Protein AF-A0AAN6HZL3-F1 (afdb_monomer)

Solvent-accessible surface area (backbone atoms only — not comparable to full-atom values): 6356 Å² total; per-residue (Å²): 116,35,36,25,35,36,69,38,18,36,74,35,46,30,61,99,53,99,52,70,39,36,41,84,32,84,88,40,57,35,77,50,73,46,77,72,89,75,48,76,65,54,52,54,51,49,52,61,72,56,43,80,50,34,40,84,37,85,43,66,27,35,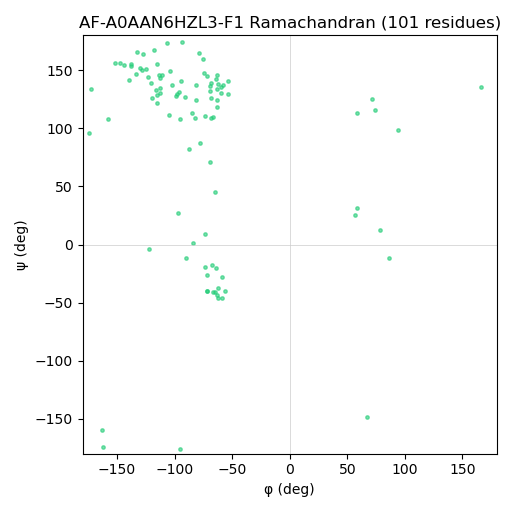48,49,74,70,77,68,91,74,75,92,80,84,83,90,75,99,75,74,93,67,90,50,59,71,44,79,49,76,44,67,32,56,62,59,71,69,86,48,42,62,125

Radius of gyration: 15.17 Å; Cα contacts (8 Å, |Δi|>4): 163; chains: 1; bounding box: 29×31×38 Å

pLDDT: mean 85.46, std 17.72, range [33.97, 97.5]

InterPro domains:
  IPR009288 Gamma-glutamylcyclotransferase, AIG2-like domain [PF06094] (3-63)
  IPR013024 Gamma-glutamyl cyclotransferase-like [cd06661] (3-66)
  IPR036568 Gamma-glutamyl cyclotransferase-like superfamily [SSF110857] (6-66)
  IPR045038 Protein AIG2-like [PTHR31544] (2-101)

Foldseek 3Di:
DFKWKFAQWDWFDFAPDPDIFIAGHHPDIDIDDDDDPDDPVNVVVVCVVLDPQWDWDKGKIFTDDGPPVPDDDDDDDPDDPPPGDIDIDIDTHGDDDCVRTPD

Mean predicted aligned error: 7.86 Å

Structure (mmCIF, N/CA/C/O backbone):
data_AF-A0AAN6HZL3-F1
#
_entry.id   AF-A0AAN6HZL3-F1
#
loop_
_atom_site.group_PDB
_atom_site.id
_atom_site.type_symbol
_atom_site.label_atom_id
_atom_site.label_alt_id
_atom_site.label_comp_id
_atom_site.label_asym_id
_atom_site.label_entity_id
_atom_site.label_seq_id
_atom_site.pdbx_PDB_ins_code
_atom_site.Cartn_x
_atom_site.Cartn_y
_atom_site.Cartn_z
_atom_site.occupancy
_atom_site.B_iso_or_equiv
_atom_site.auth_seq_id
_atom_site.auth_comp_id
_atom_site.auth_asym_id
_atom_site.auth_atom_id
_atom_site.pdbx_PDB_model_num
ATOM 1 N N . MET A 1 1 ? -2.436 7.544 13.295 1.00 79.50 1 MET A N 1
ATOM 2 C CA . MET A 1 1 ? -1.643 6.553 12.534 1.00 79.50 1 MET A CA 1
ATOM 3 C C . MET A 1 1 ? -1.245 5.397 13.435 1.00 79.50 1 MET A C 1
ATOM 5 O O . MET A 1 1 ? -0.851 5.632 14.572 1.00 79.50 1 MET A O 1
ATOM 9 N N . TYR A 1 2 ? -1.359 4.171 12.937 1.00 86.06 2 TYR A N 1
ATOM 10 C CA . TYR A 1 2 ? -1.027 2.944 13.667 1.00 86.06 2 TYR A CA 1
ATOM 11 C C . TYR A 1 2 ? 0.010 2.154 12.877 1.00 86.06 2 TYR A C 1
ATOM 13 O O . TYR A 1 2 ? -0.077 2.122 11.651 1.00 86.06 2 TYR A O 1
ATOM 21 N N . LYS A 1 3 ? 0.953 1.478 13.546 1.00 92.62 3 LYS A N 1
ATOM 22 C CA . LYS A 1 3 ? 1.712 0.423 12.862 1.00 92.62 3 LYS A CA 1
ATOM 23 C C . LYS A 1 3 ? 0.743 -0.672 12.445 1.00 92.62 3 LYS A C 1
ATOM 25 O O . LYS A 1 3 ? -0.152 -1.036 13.207 1.00 92.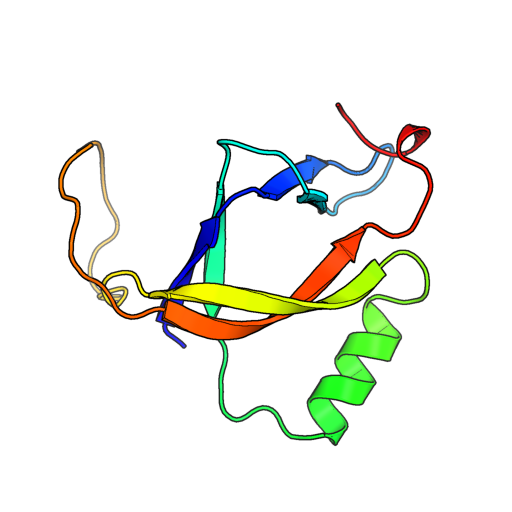62 3 LYS A O 1
ATOM 30 N N . ALA A 1 4 ? 0.921 -1.184 11.240 1.00 94.31 4 ALA A N 1
ATOM 31 C CA . ALA A 1 4 ? 0.066 -2.214 10.689 1.00 94.31 4 ALA A CA 1
ATOM 32 C C . ALA A 1 4 ? 0.880 -3.194 9.846 1.00 94.31 4 ALA A C 1
ATOM 34 O O . ALA A 1 4 ? 1.932 -2.849 9.311 1.00 94.31 4 ALA A O 1
ATOM 35 N N . ARG A 1 5 ? 0.371 -4.416 9.728 1.00 95.50 5 ARG A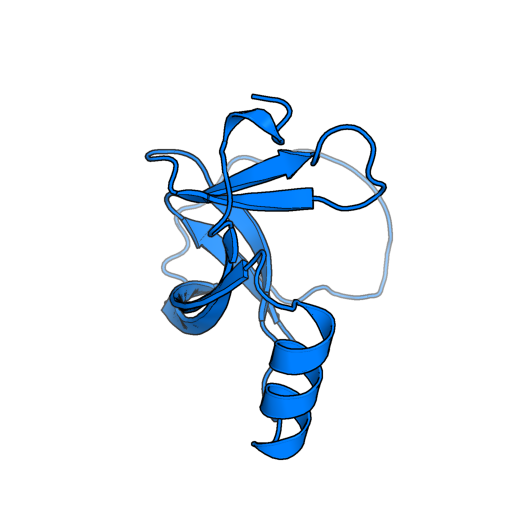 N 1
ATOM 36 C CA . ARG A 1 5 ? 0.927 -5.475 8.894 1.00 95.50 5 ARG A CA 1
ATOM 37 C C . ARG A 1 5 ? -0.097 -5.898 7.847 1.00 95.50 5 ARG A C 1
ATOM 39 O O . ARG A 1 5 ? -1.221 -6.258 8.195 1.00 95.50 5 ARG A O 1
ATOM 46 N N . LEU A 1 6 ? 0.299 -5.872 6.581 1.00 96.81 6 LEU A N 1
ATOM 47 C CA . LEU A 1 6 ? -0.449 -6.399 5.446 1.00 96.81 6 LEU A CA 1
ATOM 48 C C . LEU A 1 6 ? 0.040 -7.831 5.152 1.00 96.81 6 LEU A C 1
ATOM 50 O O . LEU A 1 6 ? 1.175 -7.981 4.698 1.00 96.81 6 LEU A O 1
ATOM 54 N N . PRO A 1 7 ? -0.750 -8.879 5.449 1.00 96.44 7 PRO A N 1
ATOM 55 C CA . PRO A 1 7 ? -0.367 -10.264 5.170 1.00 96.44 7 PRO A CA 1
ATOM 56 C C . PRO A 1 7 ? -0.488 -10.609 3.680 1.00 96.44 7 PRO A C 1
ATOM 58 O O . PRO A 1 7 ? -1.240 -9.956 2.959 1.00 96.44 7 PRO A O 1
ATOM 61 N N . ASP A 1 8 ? 0.207 -11.661 3.247 1.00 96.50 8 ASP A N 1
ATOM 62 C CA . ASP A 1 8 ? 0.206 -12.213 1.882 1.00 96.50 8 ASP A CA 1
ATOM 63 C C . ASP A 1 8 ? 0.637 -11.212 0.802 1.00 96.50 8 ASP A C 1
ATOM 65 O O . ASP A 1 8 ? 0.186 -11.253 -0.345 1.00 96.50 8 ASP A O 1
ATOM 69 N N . HIS A 1 9 ? 1.528 -10.301 1.182 1.00 97.50 9 HIS A N 1
ATOM 70 C CA . HIS A 1 9 ? 2.130 -9.311 0.301 1.00 97.50 9 HIS A CA 1
ATOM 71 C C . HIS A 1 9 ? 3.618 -9.192 0.609 1.00 97.50 9 HIS A C 1
ATOM 73 O O . HIS A 1 9 ? 4.043 -9.402 1.745 1.00 97.50 9 HIS A O 1
ATOM 79 N N . LYS A 1 10 ? 4.401 -8.778 -0.386 1.00 96.25 10 LYS A N 1
ATOM 80 C CA . LYS A 1 10 ? 5.809 -8.413 -0.217 1.00 96.25 10 LYS A CA 1
ATOM 81 C C . LYS A 1 10 ? 6.101 -7.056 -0.842 1.00 96.25 10 LYS A C 1
ATOM 83 O O . LYS A 1 10 ? 5.451 -6.655 -1.807 1.00 96.25 10 LYS A O 1
ATOM 88 N N . GLN A 1 11 ? 7.095 -6.371 -0.289 1.00 96.19 11 GLN A N 1
ATOM 89 C CA . GLN A 1 11 ? 7.640 -5.142 -0.850 1.00 96.19 11 GLN A CA 1
ATOM 90 C C . GLN A 1 11 ? 8.882 -5.483 -1.673 1.00 96.19 11 GLN A C 1
ATOM 92 O O . GLN A 1 11 ? 9.752 -6.213 -1.203 1.00 96.19 11 GLN A O 1
ATOM 97 N N . VAL A 1 12 ? 8.957 -4.965 -2.894 1.00 96.25 12 VAL A N 1
ATOM 98 C CA . VAL A 1 12 ? 10.060 -5.209 -3.833 1.00 96.25 12 VAL A CA 1
ATOM 99 C C . VAL A 1 12 ? 10.521 -3.899 -4.452 1.00 96.25 12 VAL A C 1
ATOM 101 O O . VAL A 1 12 ? 9.720 -2.988 -4.647 1.00 96.25 12 VAL A O 1
ATOM 104 N N . ALA A 1 13 ? 11.813 -3.773 -4.744 1.00 96.12 13 ALA A N 1
ATOM 105 C CA . ALA A 1 13 ? 12.330 -2.585 -5.412 1.00 96.12 13 ALA A CA 1
ATOM 106 C C . ALA A 1 13 ? 11.890 -2.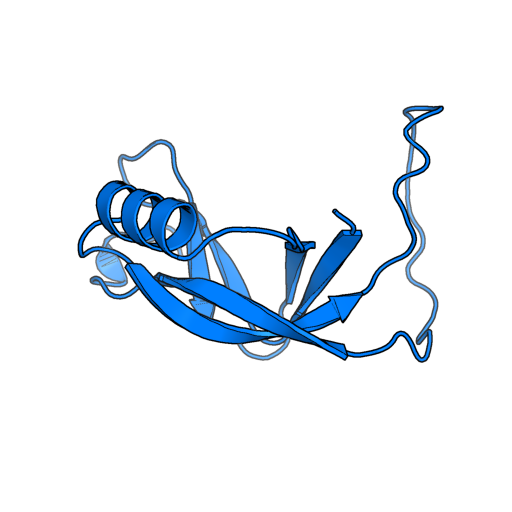556 -6.884 1.00 96.12 13 ALA A C 1
ATOM 108 O O . ALA A 1 13 ? 11.781 -3.599 -7.537 1.00 96.12 13 ALA A O 1
ATOM 109 N N . VAL A 1 14 ? 11.633 -1.356 -7.403 1.00 94.62 14 VAL A N 1
ATOM 110 C CA . VAL A 1 14 ? 11.367 -1.142 -8.829 1.00 94.62 14 VAL A CA 1
ATOM 111 C C . VAL A 1 14 ? 12.695 -0.850 -9.526 1.00 94.62 14 VAL A C 1
ATOM 113 O O . VAL A 1 14 ? 13.445 0.038 -9.123 1.00 94.62 14 VAL A O 1
ATOM 116 N N . ARG A 1 15 ? 12.995 -1.596 -10.591 1.00 93.69 15 ARG A N 1
ATOM 117 C CA . ARG A 1 15 ? 14.232 -1.474 -11.369 1.00 93.69 15 ARG A CA 1
ATOM 118 C C . ARG A 1 15 ? 14.389 -0.065 -11.918 1.00 93.69 15 ARG A C 1
ATOM 120 O O . ARG A 1 15 ? 13.461 0.487 -12.508 1.00 93.69 15 ARG A O 1
ATOM 127 N N . ASN A 1 16 ? 15.610 0.459 -11.824 1.00 92.44 16 ASN A N 1
ATOM 128 C CA . ASN A 1 16 ? 15.974 1.794 -12.312 1.00 92.44 16 ASN A CA 1
ATOM 129 C C . ASN A 1 16 ? 15.125 2.924 -11.701 1.00 92.44 16 ASN A C 1
ATOM 131 O O . ASN A 1 16 ? 14.974 3.982 -12.314 1.00 92.44 16 ASN A O 1
ATOM 135 N N . ALA A 1 17 ? 14.570 2.707 -10.509 1.00 91.38 17 ALA A N 1
ATOM 136 C CA . ALA A 1 17 ? 13.768 3.683 -9.798 1.00 91.38 17 ALA A CA 1
ATOM 137 C C . ALA A 1 17 ? 14.114 3.697 -8.303 1.00 91.38 17 ALA A C 1
ATOM 139 O O . ALA A 1 17 ? 14.584 2.711 -7.744 1.00 91.38 17 ALA A 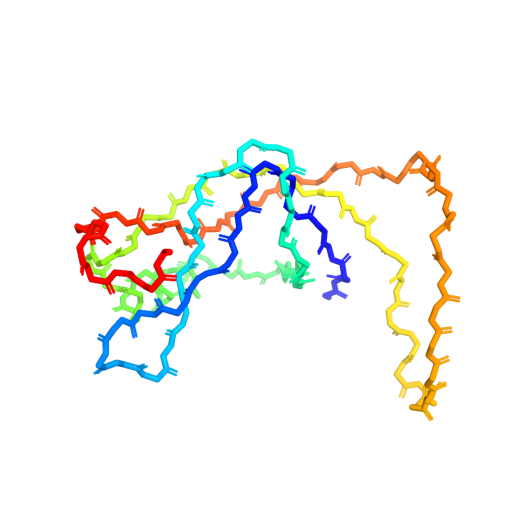O 1
ATOM 140 N N . ASN A 1 18 ? 13.858 4.827 -7.641 1.00 90.38 18 ASN A N 1
ATOM 141 C CA . ASN A 1 18 ? 14.145 5.010 -6.211 1.00 90.38 18 ASN A CA 1
ATOM 142 C C . ASN A 1 18 ? 12.913 4.765 -5.324 1.00 90.38 18 ASN A C 1
ATOM 144 O O . ASN A 1 18 ? 12.795 5.352 -4.249 1.00 90.38 18 ASN A O 1
ATOM 148 N N . TYR A 1 19 ? 11.975 3.937 -5.779 1.00 91.31 19 TYR A N 1
ATOM 149 C CA . TYR A 1 19 ? 10.783 3.568 -5.023 1.00 91.31 19 TYR A CA 1
ATOM 150 C C . TYR A 1 19 ? 10.562 2.057 -5.056 1.00 91.31 19 TYR A C 1
ATOM 152 O O . TYR A 1 19 ? 11.193 1.314 -5.811 1.00 91.31 19 TYR A O 1
ATOM 160 N N . SER A 1 20 ? 9.694 1.594 -4.167 1.00 94.31 20 SER A N 1
ATOM 161 C CA . SER A 1 20 ? 9.348 0.185 -4.027 1.00 94.31 20 SER A CA 1
ATOM 162 C C . SER A 1 20 ? 7.886 -0.034 -4.371 1.00 94.31 20 SER A C 1
ATOM 164 O O . SER A 1 20 ? 7.065 0.867 -4.227 1.00 94.31 20 SER A O 1
ATOM 166 N N . ALA A 1 21 ? 7.570 -1.255 -4.772 1.00 95.69 21 ALA A N 1
ATOM 167 C CA . ALA A 1 21 ? 6.237 -1.709 -5.095 1.00 95.69 21 ALA A CA 1
ATOM 168 C C . ALA A 1 21 ? 5.765 -2.760 -4.085 1.00 95.69 21 ALA A C 1
ATOM 170 O O . ALA A 1 21 ? 6.559 -3.565 -3.595 1.00 95.69 21 ALA A O 1
ATOM 171 N N . VAL A 1 22 ? 4.467 -2.767 -3.780 1.00 97.31 22 VAL A N 1
ATOM 172 C CA . VAL A 1 22 ? 3.831 -3.838 -3.005 1.00 97.31 22 VAL A CA 1
ATOM 173 C C . VAL A 1 22 ? 3.152 -4.791 -3.976 1.00 97.31 22 VAL A C 1
ATOM 175 O O . VAL A 1 22 ? 2.362 -4.356 -4.811 1.00 97.31 22 VAL A O 1
ATOM 178 N N . ILE A 1 23 ? 3.445 -6.086 -3.859 1.00 96.75 23 ILE A N 1
ATOM 179 C CA . ILE A 1 23 ? 2.853 -7.133 -4.700 1.00 96.75 23 ILE A CA 1
ATOM 180 C C . ILE A 1 23 ? 2.266 -8.265 -3.853 1.00 96.75 23 ILE A C 1
ATOM 182 O O . ILE A 1 23 ? 2.790 -8.538 -2.768 1.00 96.75 23 ILE A O 1
ATOM 186 N N . PRO A 1 24 ? 1.213 -8.956 -4.328 1.00 96.38 24 PRO A N 1
ATOM 187 C CA . PRO A 1 24 ? 0.718 -10.164 -3.682 1.00 96.38 24 PRO A CA 1
ATOM 188 C C . PRO A 1 24 ? 1.807 -11.241 -3.631 1.00 96.38 24 PRO A C 1
ATOM 190 O O . PRO A 1 24 ? 2.444 -11.549 -4.640 1.00 96.38 24 PRO A O 1
ATOM 193 N N . HIS A 1 25 ? 2.021 -11.823 -2.456 1.00 96.31 25 HIS A N 1
ATOM 194 C CA . HIS A 1 25 ? 2.951 -12.929 -2.265 1.00 96.31 25 HIS A CA 1
ATOM 195 C C . HIS A 1 25 ? 2.591 -13.718 -1.008 1.00 96.31 25 HIS A C 1
ATOM 197 O O . HIS A 1 25 ? 2.761 -13.251 0.118 1.00 96.31 25 HIS A O 1
ATOM 203 N N . GLN A 1 26 ? 2.068 -14.923 -1.217 1.00 95.19 26 GLN A N 1
ATOM 204 C CA . GLN A 1 26 ? 1.528 -15.751 -0.147 1.00 95.19 26 GLN A CA 1
ATOM 205 C C . GLN A 1 26 ? 2.609 -16.135 0.872 1.00 95.19 26 GLN A C 1
ATOM 207 O O . GLN A 1 26 ? 3.691 -16.589 0.503 1.00 95.19 26 GLN A O 1
ATOM 212 N N . GLY A 1 27 ? 2.287 -15.999 2.158 1.00 93.44 27 GLY A N 1
ATOM 213 C CA . GLY A 1 27 ? 3.184 -16.355 3.261 1.00 93.44 27 GLY A CA 1
ATOM 214 C C . GLY A 1 27 ? 4.163 -15.257 3.691 1.00 93.44 27 GLY A C 1
ATOM 215 O O . GLY A 1 27 ? 4.730 -15.374 4.777 1.00 93.44 27 GLY A O 1
ATOM 216 N N . ASP A 1 28 ? 4.305 -14.184 2.908 1.00 96.00 28 ASP A N 1
ATOM 217 C CA . ASP A 1 28 ? 5.034 -12.978 3.310 1.00 96.00 28 ASP A CA 1
ATOM 218 C C . ASP A 1 28 ? 4.102 -11.923 3.919 1.00 96.00 28 ASP A C 1
ATOM 220 O O . ASP A 1 28 ? 2.878 -12.079 3.984 1.00 96.00 28 ASP A O 1
ATOM 224 N N . TYR A 1 29 ? 4.692 -10.838 4.415 1.00 96.00 29 TYR A N 1
ATOM 225 C CA . TYR A 1 29 ? 3.955 -9.673 4.878 1.00 96.00 29 TYR A CA 1
ATOM 226 C C . TYR A 1 29 ? 4.735 -8.379 4.639 1.00 96.00 29 TYR A C 1
ATOM 228 O O . TYR A 1 29 ? 5.965 -8.363 4.618 1.00 96.00 29 TYR A O 1
ATOM 236 N N . VAL A 1 30 ? 4.002 -7.268 4.560 1.00 96.25 30 VAL A N 1
ATOM 237 C CA . VAL A 1 30 ? 4.560 -5.910 4.562 1.00 96.25 30 VAL A CA 1
ATOM 238 C C . VAL A 1 30 ? 4.153 -5.206 5.848 1.00 96.25 30 VAL A C 1
ATOM 240 O O . VAL A 1 30 ? 2.981 -5.209 6.222 1.00 96.25 30 VAL A O 1
ATOM 243 N N . GLU A 1 31 ? 5.110 -4.596 6.543 1.00 94.62 31 GLU A N 1
ATOM 244 C CA . GLU A 1 31 ? 4.821 -3.687 7.654 1.00 94.62 31 GLU A CA 1
ATOM 245 C C . GLU A 1 31 ? 4.779 -2.246 7.161 1.00 94.62 31 GLU A C 1
ATOM 247 O O . GLU A 1 31 ? 5.577 -1.829 6.326 1.00 94.62 31 GLU A O 1
ATOM 252 N N . GLY A 1 32 ? 3.841 -1.473 7.692 1.00 92.44 32 GLY A N 1
ATOM 253 C CA . GLY A 1 32 ? 3.646 -0.089 7.305 1.00 92.44 32 GLY A CA 1
ATOM 254 C C . GLY A 1 32 ? 2.813 0.675 8.320 1.00 92.44 32 GLY A C 1
ATOM 255 O O . GLY A 1 32 ? 2.6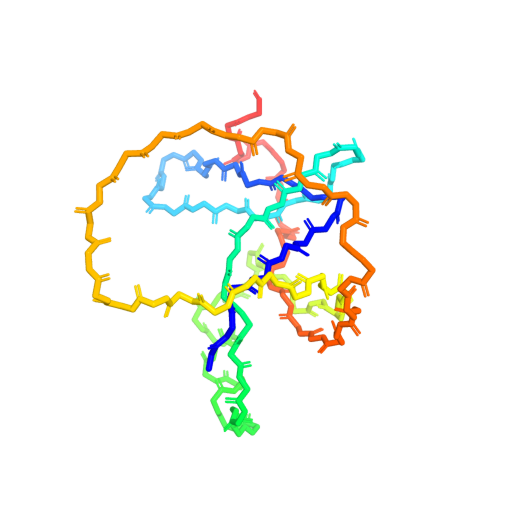88 0.292 9.489 1.00 92.44 32 GLY A O 1
ATOM 256 N N . LEU A 1 33 ? 2.241 1.782 7.860 1.00 93.19 33 LEU A N 1
ATOM 257 C CA . LEU A 1 33 ? 1.397 2.651 8.665 1.00 93.19 33 LEU A CA 1
ATOM 258 C C . LEU A 1 33 ? -0.026 2.642 8.120 1.00 93.19 33 LEU A C 1
ATOM 260 O O . LEU A 1 33 ? -0.251 2.912 6.945 1.00 93.19 33 LEU A O 1
ATOM 264 N N . LEU A 1 34 ? -0.995 2.393 8.998 1.00 92.88 34 LEU A N 1
ATOM 265 C CA . LEU A 1 34 ? -2.387 2.696 8.718 1.00 92.88 34 LEU A CA 1
ATOM 266 C C . LEU A 1 34 ? -2.651 4.158 9.079 1.00 92.88 34 LEU A C 1
ATOM 268 O O . LEU A 1 34 ? -2.610 4.541 10.257 1.00 92.88 34 LEU A O 1
ATOM 272 N N . VAL A 1 35 ? -2.927 4.957 8.055 1.00 92.06 35 VAL A N 1
ATOM 273 C CA . VAL A 1 35 ? -3.344 6.355 8.177 1.00 92.06 35 VAL A CA 1
ATOM 274 C C . VAL A 1 35 ? -4.864 6.413 8.062 1.00 92.06 35 VAL A C 1
ATOM 276 O O . VAL A 1 35 ? -5.449 5.829 7.154 1.00 92.06 35 VAL A O 1
ATOM 279 N N . ASP A 1 36 ? -5.511 7.078 9.011 1.00 90.44 36 ASP A N 1
ATOM 280 C CA . ASP A 1 36 ? -6.946 7.344 9.016 1.00 90.44 36 ASP A CA 1
ATOM 281 C C . ASP A 1 36 ? -7.227 8.849 8.978 1.00 90.44 36 ASP A C 1
ATOM 283 O O . ASP A 1 36 ? -6.325 9.669 9.139 1.00 90.44 36 ASP A O 1
ATOM 287 N N . GLY A 1 37 ? -8.488 9.207 8.717 1.00 92.19 37 GLY A N 1
ATOM 288 C CA . GLY A 1 37 ? -8.918 10.605 8.623 1.00 92.19 37 GLY A CA 1
ATOM 289 C C . GLY A 1 37 ? -8.579 11.294 7.298 1.00 92.19 37 GLY A C 1
ATOM 290 O O . GLY A 1 37 ? -8.711 12.511 7.218 1.00 92.19 37 GLY A O 1
ATOM 291 N N . LEU A 1 38 ? -8.165 10.542 6.273 1.00 92.06 38 LEU A N 1
ATOM 292 C CA . LEU A 1 38 ? -7.983 11.067 4.919 1.00 92.06 38 LEU A CA 1
ATOM 293 C C . LEU A 1 38 ? -9.340 11.418 4.305 1.00 92.06 38 LEU A C 1
ATOM 295 O O . LEU A 1 38 ? -10.280 10.622 4.362 1.00 92.06 38 LEU A O 1
ATOM 299 N N . SER A 1 39 ? -9.433 12.610 3.722 1.00 95.88 39 SER A N 1
ATOM 300 C CA . SER A 1 39 ? -10.605 13.034 2.963 1.00 95.88 39 SER A CA 1
ATOM 301 C C . SER A 1 39 ? -10.609 12.418 1.563 1.00 95.88 39 SER A C 1
ATOM 303 O O . SER A 1 39 ? -9.573 11.997 1.047 1.00 95.88 39 SER A O 1
ATOM 305 N N . ASP A 1 40 ? -11.755 12.458 0.882 1.00 94.06 40 ASP A N 1
ATOM 306 C CA . ASP A 1 40 ? -11.837 12.039 -0.523 1.00 94.06 40 ASP A CA 1
ATOM 307 C C . ASP A 1 40 ? -10.898 12.851 -1.429 1.00 94.06 40 ASP A C 1
ATOM 309 O O . ASP A 1 40 ? -10.468 12.371 -2.475 1.00 94.06 40 ASP A O 1
ATOM 313 N N . GLN A 1 41 ? -10.590 14.100 -1.061 1.00 95.50 41 GLN A N 1
ATOM 314 C CA . GLN A 1 41 ? -9.630 14.916 -1.800 1.00 95.50 41 GLN A CA 1
ATOM 315 C C . GLN A 1 41 ? -8.198 14.419 -1.603 1.00 95.50 41 GLN A C 1
ATOM 317 O O . GLN A 1 41 ? -7.448 14.373 -2.576 1.00 95.50 41 GLN A O 1
ATOM 322 N N . ASP A 1 42 ? -7.838 14.010 -0.387 1.00 94.81 42 ASP A N 1
ATOM 323 C CA . ASP A 1 42 ? -6.524 13.425 -0.108 1.00 94.81 42 ASP A CA 1
ATOM 324 C C . ASP A 1 42 ? -6.348 12.117 -0.878 1.00 94.81 42 ASP A C 1
ATOM 326 O O . ASP A 1 42 ? -5.323 11.928 -1.528 1.00 94.81 42 ASP A O 1
ATOM 330 N N . LEU A 1 43 ? -7.380 11.264 -0.893 1.00 93.56 43 LEU A N 1
ATOM 331 C CA . LEU A 1 43 ? -7.375 10.024 -1.672 1.00 93.56 43 LEU A CA 1
ATOM 332 C C . LEU A 1 43 ? -7.176 10.297 -3.170 1.00 93.56 43 LEU A C 1
ATOM 334 O O . LEU A 1 43 ? -6.300 9.693 -3.778 1.00 93.56 43 LEU A O 1
ATOM 338 N N . ARG A 1 44 ? -7.889 11.277 -3.746 1.00 93.44 44 ARG A N 1
ATOM 339 C CA . ARG A 1 44 ? -7.699 11.668 -5.156 1.00 93.44 44 ARG A CA 1
ATOM 340 C C . ARG A 1 44 ? -6.299 12.200 -5.453 1.00 93.44 44 ARG A C 1
ATOM 342 O O . ARG A 1 44 ? -5.778 11.969 -6.540 1.00 93.44 44 ARG A O 1
ATOM 349 N N . HIS A 1 45 ? -5.699 12.952 -4.530 1.00 94.38 45 HIS A N 1
ATOM 350 C CA . HIS A 1 45 ? -4.320 13.404 -4.701 1.00 94.38 45 HIS A CA 1
ATOM 351 C C . HIS A 1 45 ? -3.349 12.223 -4.669 1.00 94.38 45 HIS A C 1
ATOM 353 O O . HIS A 1 45 ? -2.435 12.183 -5.485 1.00 94.38 45 HIS A O 1
ATOM 359 N N . MET A 1 46 ? -3.556 11.258 -3.770 1.00 94.00 46 MET A N 1
ATOM 360 C CA . MET A 1 46 ? -2.743 10.044 -3.725 1.00 94.00 46 MET A CA 1
ATOM 361 C C . MET A 1 46 ? -2.873 9.236 -5.023 1.00 94.00 46 MET A C 1
ATOM 363 O O . MET A 1 46 ? -1.847 8.911 -5.608 1.00 94.00 46 MET A O 1
ATOM 367 N N . ASP A 1 47 ? -4.093 9.023 -5.534 1.00 92.69 47 ASP A N 1
ATOM 368 C CA . ASP A 1 47 ? -4.313 8.342 -6.821 1.00 92.69 47 ASP A CA 1
ATOM 369 C C . ASP A 1 47 ? -3.547 9.040 -7.963 1.00 92.69 47 ASP A C 1
ATOM 371 O O . ASP A 1 47 ? -2.949 8.391 -8.820 1.00 92.69 47 ASP A O 1
ATOM 375 N N . TYR A 1 48 ? -3.523 10.379 -7.968 1.00 92.38 48 TYR A N 1
ATOM 376 C CA . TYR A 1 48 ? -2.768 11.158 -8.953 1.00 92.38 48 TYR A CA 1
ATOM 377 C C . TYR A 1 48 ? -1.247 10.957 -8.840 1.00 92.38 48 TYR A C 1
ATOM 379 O O . TYR A 1 48 ? -0.573 10.875 -9.866 1.00 92.38 48 TYR A O 1
ATOM 387 N N . PHE A 1 49 ? -0.702 10.894 -7.621 1.00 90.88 49 PHE A N 1
ATOM 388 C CA . 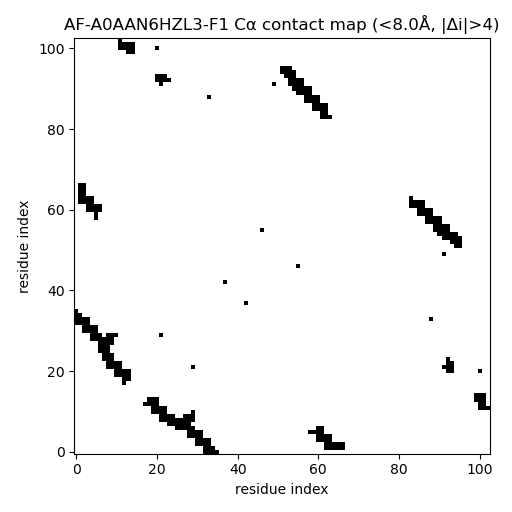PHE A 1 49 ? 0.736 10.708 -7.396 1.00 90.88 49 PHE A CA 1
ATOM 389 C C . PHE A 1 49 ? 1.219 9.297 -7.734 1.00 90.88 49 PHE A C 1
ATOM 391 O O . PHE A 1 49 ? 2.298 9.155 -8.303 1.00 90.88 49 PHE A O 1
ATOM 398 N N . GLU A 1 50 ? 0.433 8.280 -7.391 1.00 88.44 50 GLU A N 1
ATOM 399 C CA . GLU A 1 50 ? 0.753 6.871 -7.658 1.00 88.44 50 GLU A CA 1
ATOM 400 C C . GLU A 1 50 ? 0.630 6.544 -9.157 1.00 88.44 50 GLU A C 1
ATOM 402 O O . GLU A 1 50 ? 1.317 5.670 -9.691 1.00 88.44 50 GLU A O 1
ATOM 407 N N . GLY A 1 51 ? -0.204 7.300 -9.875 1.00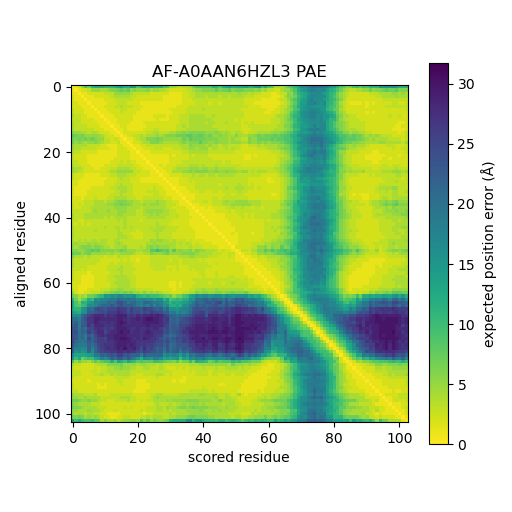 90.75 51 GLY A N 1
ATOM 408 C CA . GLY A 1 51 ? -0.336 7.200 -11.320 1.00 90.75 51 GLY A CA 1
ATOM 409 C C . GLY A 1 51 ? -0.949 5.870 -11.757 1.00 90.75 51 GLY A C 1
ATOM 410 O O . GLY A 1 51 ? -1.808 5.304 -11.091 1.00 90.75 51 GLY A O 1
ATOM 411 N N . TYR A 1 52 ? -0.545 5.381 -12.930 1.00 91.06 52 TYR A N 1
ATOM 412 C CA . TYR A 1 52 ? -1.101 4.157 -13.527 1.00 91.06 52 TYR A CA 1
ATOM 413 C C . TYR A 1 52 ? -0.350 2.880 -13.123 1.00 91.06 52 TYR A C 1
ATOM 415 O O . TYR A 1 52 ? -0.818 1.775 -13.408 1.00 91.06 52 TYR A O 1
ATOM 423 N N . GLU A 1 53 ? 0.824 3.023 -12.504 1.00 92.50 53 GLU A N 1
ATOM 424 C CA . GLU A 1 53 ? 1.695 1.902 -12.132 1.00 92.50 53 GLU A CA 1
ATOM 425 C C . GLU A 1 53 ? 1.142 1.113 -10.942 1.00 92.50 53 GLU A C 1
ATOM 427 O O . GLU A 1 53 ? 1.491 -0.053 -10.744 1.00 92.50 53 GLU A O 1
ATOM 432 N N . PHE A 1 54 ? 0.245 1.733 -10.178 1.00 95.25 54 PHE A N 1
ATOM 433 C CA . PHE A 1 54 ? -0.394 1.155 -9.013 1.00 95.25 54 PHE A CA 1
ATOM 434 C C . PHE A 1 54 ? -1.914 1.208 -9.132 1.00 95.25 54 PHE A C 1
ATOM 436 O O . PHE A 1 54 ? -2.490 2.108 -9.737 1.00 95.25 54 PHE A O 1
ATOM 443 N N . ALA A 1 55 ? -2.574 0.242 -8.503 1.00 94.88 55 ALA A N 1
ATOM 444 C CA . ALA A 1 55 ? -4.013 0.235 -8.311 1.00 94.88 55 ALA A CA 1
ATOM 445 C C . ALA A 1 55 ? -4.336 0.393 -6.821 1.00 94.88 55 ALA A C 1
ATOM 447 O O . ALA A 1 55 ? -3.749 -0.289 -5.979 1.00 94.88 55 ALA A O 1
ATOM 448 N N . SER A 1 56 ? -5.297 1.259 -6.499 1.00 95.06 56 SER A N 1
ATOM 449 C CA . SER A 1 56 ? -5.852 1.372 -5.147 1.00 95.06 56 SER A CA 1
ATOM 450 C C . SER A 1 56 ? -6.758 0.171 -4.863 1.00 95.06 56 SER A C 1
ATOM 452 O O . SER A 1 56 ? -7.820 0.014 -5.470 1.00 95.06 56 SER A O 1
ATOM 454 N N . VAL A 1 57 ? -6.324 -0.714 -3.963 1.00 96.25 57 VAL A N 1
ATOM 455 C CA . VAL A 1 57 ? -7.006 -1.977 -3.651 1.00 96.25 57 VAL A CA 1
ATOM 456 C C . VAL A 1 57 ? -7.495 -1.979 -2.198 1.00 96.25 57 VAL A C 1
ATOM 458 O O . VAL A 1 57 ? -6.722 -1.665 -1.287 1.00 96.25 57 VAL A O 1
ATOM 461 N N . PRO A 1 58 ? -8.757 -2.376 -1.932 1.00 96.69 58 PRO A N 1
ATOM 462 C CA . PRO A 1 58 ? -9.231 -2.646 -0.579 1.00 96.69 58 PRO A CA 1
ATOM 463 C C . PRO A 1 58 ? -8.480 -3.817 0.057 1.00 96.69 58 PRO A C 1
ATOM 465 O O . PRO A 1 58 ? -8.490 -4.934 -0.458 1.00 96.69 58 PRO A O 1
ATOM 468 N N . VAL A 1 59 ? -7.881 -3.581 1.221 1.00 96.44 59 VAL A N 1
ATOM 469 C CA . VAL A 1 59 ? -7.099 -4.575 1.965 1.00 96.44 59 VAL A CA 1
ATOM 470 C C . VAL A 1 59 ? -7.564 -4.693 3.414 1.00 96.44 59 VAL A C 1
ATOM 472 O O . VAL A 1 59 ? -8.256 -3.825 3.951 1.00 96.44 59 VAL A O 1
ATOM 475 N N . LYS A 1 60 ? -7.157 -5.782 4.073 1.00 96.06 60 LYS A N 1
ATOM 476 C CA . LYS A 1 60 ? -7.295 -5.968 5.522 1.00 96.06 60 LYS A CA 1
ATOM 477 C C . LYS A 1 60 ? -5.907 -6.030 6.139 1.00 96.06 60 LYS A C 1
ATOM 479 O O . LYS A 1 60 ? -5.123 -6.907 5.790 1.00 96.06 60 LYS A O 1
ATOM 484 N N . VAL A 1 61 ? -5.625 -5.133 7.075 1.00 95.25 61 VAL A N 1
ATOM 485 C CA . VAL A 1 61 ? -4.338 -5.074 7.776 1.00 95.25 61 VAL A CA 1
ATOM 486 C C . VAL A 1 61 ? -4.508 -5.444 9.239 1.00 95.25 61 VAL A C 1
ATOM 488 O O . VAL A 1 61 ? -5.503 -5.082 9.864 1.00 95.25 61 VAL A O 1
ATOM 491 N N . GLN A 1 62 ? -3.532 -6.148 9.796 1.00 94.62 62 GLN A N 1
ATOM 492 C CA . GLN A 1 62 ? -3.449 -6.418 11.224 1.00 94.62 62 GLN A CA 1
ATOM 493 C C . GLN A 1 62 ? -2.834 -5.201 11.918 1.00 94.62 62 GLN A C 1
ATOM 495 O O . GLN A 1 62 ? -1.732 -4.782 11.562 1.00 94.62 62 GLN A O 1
ATOM 500 N N . LEU A 1 63 ? -3.517 -4.624 12.907 1.00 92.38 63 LEU A N 1
ATOM 501 C CA . LEU A 1 63 ? -2.924 -3.555 13.713 1.00 92.38 63 LEU A CA 1
ATOM 502 C C . LEU A 1 63 ? -1.788 -4.114 14.576 1.00 92.38 63 LEU A C 1
ATOM 504 O O . LEU A 1 63 ? -1.906 -5.202 15.130 1.00 92.38 63 LEU A O 1
ATOM 508 N N . LEU A 1 64 ? -0.691 -3.374 14.689 1.00 89.25 64 LEU A N 1
ATOM 509 C CA . LEU A 1 64 ? 0.433 -3.666 15.578 1.00 89.25 64 LEU A CA 1
ATOM 510 C C . LEU A 1 64 ? 0.419 -2.686 16.760 1.00 89.25 64 LEU A C 1
ATOM 512 O O . LEU A 1 64 ? -0.394 -1.761 16.797 1.00 89.25 64 LEU A O 1
ATOM 516 N N . ASP A 1 65 ? 1.299 -2.898 17.743 1.00 78.06 65 ASP A N 1
ATOM 517 C CA . ASP A 1 65 ? 1.338 -2.009 18.909 1.00 78.06 65 ASP A CA 1
ATOM 518 C C . ASP A 1 65 ? 1.728 -0.585 18.485 1.00 78.06 65 ASP A C 1
ATOM 520 O O . ASP A 1 65 ? 2.501 -0.416 17.529 1.00 78.06 65 ASP A O 1
ATOM 524 N N . PRO A 1 66 ? 1.186 0.449 19.157 1.00 65.44 66 PRO A N 1
ATOM 525 C CA . PRO A 1 66 ? 1.536 1.830 18.872 1.00 65.44 66 PRO A CA 1
ATOM 526 C C . PRO A 1 66 ? 3.051 2.024 18.944 1.00 65.44 66 PRO A C 1
ATOM 528 O O . PRO A 1 66 ? 3.716 1.485 19.827 1.00 65.44 66 PRO A O 1
ATOM 531 N N . ILE A 1 67 ? 3.597 2.821 18.026 1.00 60.12 67 ILE A N 1
ATOM 532 C CA . ILE A 1 67 ? 4.968 3.310 18.172 1.00 60.12 67 ILE A CA 1
ATOM 533 C C . ILE A 1 67 ? 4.958 4.237 19.381 1.00 60.12 67 ILE A C 1
ATOM 535 O O . ILE A 1 67 ? 4.386 5.323 19.299 1.00 60.12 67 ILE A O 1
ATOM 539 N N . ASP A 1 68 ? 5.577 3.832 20.487 1.00 54.41 68 ASP A N 1
ATOM 540 C CA . ASP A 1 68 ? 6.037 4.817 21.456 1.00 54.41 68 ASP A CA 1
ATOM 541 C C . ASP A 1 68 ? 7.189 5.569 20.780 1.00 54.41 68 ASP A C 1
ATOM 543 O O . ASP A 1 68 ? 8.245 5.004 20.504 1.00 54.41 68 ASP A O 1
ATOM 547 N N . ILE A 1 69 ? 6.960 6.829 20.404 1.00 55.53 69 ILE A N 1
ATOM 548 C CA . ILE A 1 69 ? 7.942 7.659 19.679 1.00 55.53 69 ILE A CA 1
ATOM 549 C C . ILE A 1 69 ? 9.077 8.103 20.636 1.00 55.53 69 ILE A C 1
ATOM 551 O O . ILE A 1 69 ? 9.934 8.914 20.293 1.00 55.53 69 ILE A O 1
ATOM 555 N N . ARG A 1 70 ? 9.122 7.559 21.857 1.00 49.44 70 ARG A N 1
ATOM 556 C CA . ARG A 1 70 ? 10.197 7.752 22.826 1.00 49.44 70 ARG A CA 1
ATOM 557 C C . ARG A 1 70 ? 11.061 6.490 22.874 1.00 49.44 70 ARG A C 1
ATOM 559 O O . ARG A 1 70 ? 10.632 5.478 23.404 1.00 49.44 70 ARG A O 1
ATOM 566 N N . HIS A 1 71 ? 12.296 6.623 22.389 1.00 42.88 71 HIS A N 1
ATOM 567 C CA . HIS A 1 71 ? 13.404 5.651 22.374 1.00 42.88 71 HIS A CA 1
ATOM 568 C C . HIS A 1 71 ? 13.561 4.784 21.113 1.00 42.88 71 HIS A C 1
ATOM 570 O O . HIS A 1 71 ? 12.979 3.717 20.949 1.00 42.88 71 HIS A O 1
ATOM 576 N N . SER A 1 72 ? 14.482 5.237 20.259 1.00 50.31 72 SER A N 1
ATOM 577 C CA . SER A 1 72 ? 15.320 4.389 19.416 1.00 50.31 72 SER A CA 1
ATOM 578 C C . SER A 1 72 ? 16.213 3.501 20.293 1.00 50.31 72 SER A C 1
ATOM 580 O O . SER A 1 72 ? 17.001 4.039 21.067 1.00 50.31 72 SER A O 1
ATOM 582 N N . ASP A 1 73 ? 16.069 2.176 20.207 1.00 44.81 73 ASP A N 1
ATOM 583 C CA . ASP A 1 73 ? 17.153 1.243 19.844 1.00 44.81 73 ASP A CA 1
ATOM 584 C C . ASP A 1 73 ? 16.827 -0.236 20.153 1.00 44.81 73 ASP A C 1
ATOM 586 O O . ASP A 1 73 ? 16.398 -0.595 21.242 1.00 44.81 73 ASP A O 1
ATOM 590 N N . GLN A 1 74 ? 17.156 -1.072 19.159 1.00 43.41 74 GLN A N 1
ATOM 591 C CA . GLN A 1 74 ? 17.571 -2.486 19.200 1.00 43.41 74 GLN A CA 1
ATOM 592 C C . GLN A 1 74 ? 16.588 -3.658 19.477 1.00 43.41 74 GLN A C 1
ATOM 594 O O . GLN A 1 74 ? 16.120 -3.904 20.577 1.00 43.41 74 GLN A O 1
ATOM 599 N N . HIS A 1 75 ? 16.489 -4.476 18.414 1.00 38.72 75 HIS A N 1
ATOM 600 C CA . HIS A 1 75 ? 16.624 -5.942 18.307 1.00 38.72 75 HIS A CA 1
ATOM 601 C C . HIS A 1 75 ? 15.5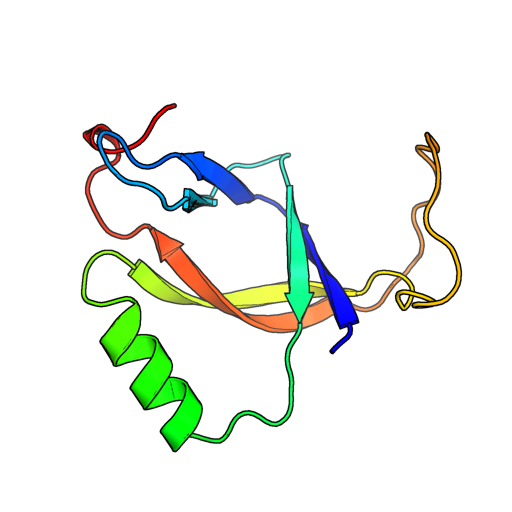70 -6.927 18.866 1.00 38.72 75 HIS A C 1
ATOM 603 O O . HIS A 1 75 ? 15.340 -7.042 20.060 1.00 38.72 75 HIS A O 1
ATOM 609 N N . SER A 1 76 ? 15.121 -7.782 17.930 1.00 48.72 76 SER A N 1
ATOM 610 C CA . SER A 1 76 ? 14.780 -9.211 18.055 1.00 48.72 76 SER A CA 1
ATOM 611 C C . SER A 1 76 ? 13.704 -9.645 19.056 1.00 48.72 76 SER A C 1
ATOM 613 O O . SER A 1 76 ? 13.939 -9.757 20.253 1.00 48.72 76 SER A O 1
ATOM 615 N N . GLY A 1 77 ? 12.586 -10.136 18.515 1.00 33.97 77 GLY A N 1
ATOM 616 C CA . GLY A 1 77 ? 11.659 -10.990 19.253 1.00 33.97 77 GLY A CA 1
ATOM 617 C C . GLY A 1 77 ? 10.539 -11.521 18.368 1.00 33.97 77 GLY A C 1
ATOM 618 O O . GLY A 1 77 ? 9.536 -10.852 18.151 1.00 33.97 77 GLY A O 1
ATOM 619 N N . ARG A 1 78 ? 10.695 -12.741 17.844 1.00 54.44 78 ARG A N 1
ATOM 620 C CA . ARG A 1 78 ? 9.597 -13.496 17.229 1.00 54.44 78 ARG A CA 1
ATOM 621 C C . ARG A 1 78 ? 8.734 -14.107 18.335 1.00 54.44 78 ARG A C 1
ATOM 623 O O . ARG A 1 78 ? 8.984 -15.241 18.721 1.00 54.44 78 ARG A O 1
ATOM 630 N N . THR A 1 79 ? 7.738 -13.384 18.839 1.00 40.69 79 THR A N 1
ATOM 631 C CA . THR A 1 79 ? 6.561 -13.869 19.608 1.00 40.69 79 THR A CA 1
ATOM 632 C C . THR A 1 79 ? 5.651 -12.636 19.760 1.00 40.69 79 THR A C 1
ATOM 634 O O . THR A 1 79 ? 6.162 -11.548 19.956 1.00 40.69 79 THR A O 1
ATOM 637 N N . GLU A 1 80 ? 4.339 -12.613 19.555 1.00 42.72 80 GLU A N 1
ATOM 638 C CA . GLU A 1 80 ? 3.260 -13.534 19.890 1.00 42.72 80 GLU A CA 1
ATOM 639 C C . GLU A 1 80 ? 2.129 -13.378 18.860 1.00 42.72 80 GLU A C 1
ATOM 641 O O . GLU A 1 80 ? 1.965 -12.319 18.246 1.00 42.72 80 GLU A O 1
ATOM 646 N N . VAL A 1 81 ? 1.313 -14.424 18.700 1.00 45.84 81 VAL A N 1
ATOM 647 C CA . VAL A 1 81 ? 0.020 -14.371 18.001 1.00 45.84 81 VAL A CA 1
ATOM 648 C C . VAL A 1 81 ? -0.936 -13.545 18.859 1.00 45.84 81 VAL A C 1
ATOM 650 O O . VAL A 1 81 ? -1.831 -14.054 19.524 1.00 45.84 81 VAL A O 1
ATOM 653 N N . SER A 1 82 ? -0.694 -12.244 18.911 1.00 47.44 82 SER A N 1
ATOM 654 C CA . SER A 1 82 ? -1.618 -11.315 19.518 1.00 47.44 82 SER A CA 1
ATOM 655 C C . SER A 1 82 ? -2.838 -11.280 18.607 1.00 47.44 82 SER A C 1
ATOM 657 O O . SER A 1 82 ? -2.724 -11.078 17.393 1.00 47.44 82 SER A O 1
ATOM 659 N N . SER A 1 83 ? -4.003 -11.530 19.196 1.00 56.47 83 SER A N 1
ATOM 660 C CA . SER A 1 83 ? -5.339 -11.432 18.605 1.00 56.47 83 SER A CA 1
ATOM 661 C C . SER A 1 83 ? -5.676 -9.982 18.226 1.00 56.47 83 SER A C 1
ATOM 663 O O . SER A 1 83 ? -6.735 -9.460 18.577 1.00 56.47 83 SER A O 1
ATOM 665 N N . LYS A 1 84 ? -4.732 -9.286 17.586 1.00 67.38 84 LYS A N 1
ATOM 666 C CA . LYS A 1 84 ? -4.847 -7.887 17.214 1.00 67.38 84 LYS A CA 1
ATOM 667 C C . LYS A 1 84 ? -5.892 -7.769 16.116 1.00 67.38 84 LYS A C 1
ATOM 669 O O . LYS A 1 84 ? -5.907 -8.590 15.194 1.00 67.38 84 LYS A O 1
ATOM 674 N N . PRO A 1 85 ? -6.775 -6.769 16.215 1.00 85.06 85 PRO A N 1
ATOM 675 C CA . PRO A 1 85 ? -7.865 -6.616 15.276 1.00 85.06 85 PRO A CA 1
ATOM 676 C C . PRO A 1 85 ? -7.332 -6.344 13.869 1.00 85.06 85 PRO A C 1
ATOM 678 O O . PRO A 1 85 ? -6.359 -5.609 13.673 1.00 85.06 85 PRO A O 1
ATOM 681 N N . PHE A 1 86 ? -8.020 -6.919 12.887 1.00 91.69 86 PHE A N 1
ATOM 682 C CA . PHE A 1 86 ? -7.873 -6.516 11.498 1.00 91.69 86 PHE A CA 1
ATOM 683 C C . PHE A 1 86 ? -8.714 -5.267 11.238 1.00 91.69 86 PHE A C 1
ATOM 685 O O . PHE A 1 86 ? -9.865 -5.188 11.669 1.00 91.69 86 PHE A O 1
ATOM 692 N N . LYS A 1 87 ? -8.157 -4.308 10.501 1.00 94.06 87 LYS A N 1
ATOM 693 C CA . LYS A 1 87 ? -8.856 -3.106 10.038 1.00 94.06 87 LYS A CA 1
ATOM 694 C C . LYS A 1 87 ? -8.823 -3.056 8.513 1.00 94.06 87 LYS A C 1
ATOM 696 O O . LYS A 1 87 ? -7.822 -3.416 7.895 1.00 94.06 87 LYS A O 1
ATOM 701 N N . ALA A 1 88 ? -9.942 -2.657 7.914 1.00 94.25 88 ALA A N 1
ATOM 702 C CA . ALA A 1 88 ? -10.021 -2.427 6.478 1.00 94.25 88 ALA A CA 1
ATOM 703 C C . ALA A 1 88 ? -9.318 -1.111 6.112 1.00 94.25 88 ALA A C 1
ATOM 705 O O . ALA A 1 88 ? -9.340 -0.157 6.894 1.00 94.25 88 ALA A O 1
ATOM 706 N N . GLY A 1 89 ? -8.719 -1.064 4.929 1.00 94.00 89 GLY A N 1
ATOM 707 C CA . GLY A 1 89 ? -8.077 0.126 4.381 1.00 94.00 89 GLY A CA 1
ATOM 708 C C . GLY A 1 89 ? -7.875 0.008 2.875 1.00 94.00 89 GLY A C 1
ATOM 709 O O . GLY A 1 89 ? -8.323 -0.960 2.262 1.00 94.00 89 GLY A O 1
ATOM 710 N N . LEU A 1 90 ? -7.192 0.992 2.300 1.00 96.00 90 LEU A N 1
ATOM 711 C CA . LEU A 1 90 ? -6.741 0.981 0.910 1.00 96.00 90 LEU A CA 1
ATOM 712 C C . LEU A 1 90 ? -5.215 0.873 0.877 1.00 96.00 90 LEU A C 1
ATOM 714 O O . LEU A 1 90 ? -4.535 1.405 1.757 1.00 96.00 90 LEU A O 1
ATOM 718 N N . CYS A 1 91 ? -4.688 0.180 -0.126 1.00 96.38 91 CYS A N 1
ATOM 719 C CA . CYS A 1 91 ? -3.258 0.086 -0.396 1.00 96.38 91 CYS A CA 1
ATOM 720 C C . CYS A 1 91 ? -3.017 0.154 -1.904 1.00 96.38 91 CYS A C 1
ATOM 722 O O . CYS A 1 91 ? -3.786 -0.418 -2.676 1.00 96.38 91 CYS A O 1
ATOM 724 N N . TYR A 1 92 ? -1.949 0.839 -2.306 1.00 96.50 92 TYR A N 1
ATOM 725 C CA . TYR A 1 92 ? -1.499 0.889 -3.690 1.00 96.50 92 TYR A CA 1
ATOM 726 C C . TYR A 1 92 ? -0.667 -0.355 -3.997 1.00 96.50 92 TYR A C 1
ATOM 728 O O . TYR A 1 92 ? 0.441 -0.529 -3.489 1.00 96.50 92 TYR A O 1
ATOM 736 N N . ILE A 1 93 ? -1.246 -1.247 -4.795 1.00 96.69 93 ILE A N 1
ATOM 737 C CA . ILE A 1 93 ? -0.635 -2.508 -5.215 1.00 96.69 93 ILE A CA 1
ATOM 738 C C . ILE A 1 93 ? -0.133 -2.348 -6.645 1.00 96.69 93 ILE A C 1
ATOM 740 O O . ILE A 1 93 ? -0.823 -1.761 -7.477 1.00 96.69 93 ILE A O 1
ATOM 744 N N . TRP A 1 94 ? 1.064 -2.862 -6.928 1.00 96.94 94 TRP A N 1
ATOM 745 C CA . TRP A 1 94 ? 1.662 -2.818 -8.262 1.00 96.94 94 TRP A CA 1
ATOM 746 C C . TRP A 1 94 ? 0.714 -3.401 -9.308 1.00 96.94 94 TRP A C 1
ATOM 748 O O . TRP A 1 94 ? 0.209 -4.516 -9.151 1.00 96.94 94 TRP A O 1
ATOM 758 N N . ASN A 1 95 ? 0.506 -2.651 -10.380 1.00 95.94 95 ASN A N 1
ATOM 759 C CA . ASN A 1 95 ? -0.394 -2.998 -11.472 1.00 95.94 95 ASN A CA 1
ATOM 760 C C . ASN A 1 95 ? 0.320 -3.051 -12.838 1.00 95.94 95 ASN A C 1
ATOM 762 O O . ASN A 1 95 ? -0.292 -3.412 -13.840 1.00 95.94 95 ASN A O 1
ATOM 766 N N . ASP A 1 96 ? 1.609 -2.713 -12.892 1.00 93.38 96 ASP A N 1
ATOM 767 C CA . ASP A 1 96 ? 2.410 -2.776 -14.118 1.00 93.38 96 ASP A CA 1
ATOM 768 C C . ASP A 1 96 ? 3.207 -4.100 -14.226 1.00 93.38 96 ASP A C 1
ATOM 770 O O . ASP A 1 96 ? 3.076 -5.018 -13.410 1.00 93.38 96 ASP A O 1
ATOM 774 N N . SER A 1 97 ? 4.034 -4.244 -15.262 1.00 93.00 97 SER A N 1
ATOM 775 C CA . SER A 1 97 ? 4.811 -5.452 -15.534 1.00 93.00 97 SER A CA 1
ATOM 776 C C . SER A 1 97 ? 5.765 -5.803 -14.390 1.00 93.00 97 SER A C 1
ATOM 778 O O . SER A 1 97 ? 6.510 -4.964 -13.880 1.00 93.00 97 SER A O 1
ATOM 780 N N . TYR A 1 98 ? 5.795 -7.089 -14.038 1.00 93.00 98 TYR A N 1
ATOM 781 C CA . TYR A 1 98 ? 6.711 -7.654 -13.046 1.00 93.00 98 TYR A CA 1
ATOM 782 C C . TYR A 1 98 ? 8.173 -7.635 -13.526 1.00 93.00 98 TYR A C 1
ATOM 784 O O . TYR A 1 98 ? 9.081 -7.679 -12.702 1.00 93.00 98 TYR A O 1
ATOM 792 N N . ASP A 1 99 ? 8.429 -7.481 -14.832 1.00 94.62 99 ASP A N 1
ATOM 793 C CA . ASP A 1 99 ? 9.790 -7.347 -15.384 1.00 94.62 99 ASP A CA 1
ATOM 794 C C . ASP A 1 99 ? 10.501 -6.074 -14.908 1.00 94.62 99 ASP A C 1
ATOM 796 O O . ASP A 1 99 ? 11.730 -5.973 -14.953 1.00 94.62 99 ASP A O 1
ATOM 800 N N . ARG A 1 100 ? 9.724 -5.093 -14.439 1.00 93.31 100 ARG A N 1
ATOM 801 C CA . ARG A 1 100 ? 10.223 -3.858 -13.837 1.00 93.31 100 ARG A CA 1
ATOM 802 C C . ARG A 1 100 ? 10.546 -4.008 -12.353 1.00 93.31 100 ARG A C 1
ATOM 804 O O . ARG A 1 100 ? 10.959 -3.030 -11.746 1.00 93.31 100 ARG A O 1
ATOM 811 N N . LEU A 1 101 ? 10.383 -5.190 -11.764 1.00 94.50 101 LEU A N 1
ATOM 812 C CA . LEU A 1 101 ? 10.635 -5.442 -10.347 1.00 94.50 101 LEU A CA 1
ATOM 813 C C . LEU A 1 101 ? 11.952 -6.202 -10.140 1.00 94.50 101 LEU A C 1
ATOM 815 O O . LEU A 1 101 ? 12.395 -6.994 -10.980 1.00 94.50 101 LEU A O 1
ATOM 819 N N . GLU A 1 102 ? 12.594 -5.958 -9.006 1.00 93.19 102 GLU A N 1
ATOM 820 C CA . GLU A 1 102 ? 13.735 -6.737 -8.519 1.00 93.19 102 GLU A CA 1
ATOM 821 C C . GLU A 1 102 ? 13.214 -7.931 -7.705 1.00 93.19 102 GLU A C 1
ATOM 823 O O . GLU A 1 102 ? 13.068 -7.851 -6.485 1.00 93.19 102 GLU A O 1
ATOM 828 N N . LEU A 1 103 ? 12.837 -9.005 -8.414 1.00 85.62 103 LEU A N 1
ATOM 829 C CA . LEU A 1 103 ? 12.295 -10.253 -7.853 1.00 85.62 103 LEU A CA 1
ATOM 830 C C . LEU A 1 103 ? 13.364 -11.310 -7.587 1.00 85.62 103 LEU A C 1
ATOM 832 O O . LEU A 1 103 ? 14.325 -11.389 -8.388 1.00 85.62 103 LEU A O 1
#

Organism: NCBI:txid1937702

Secondary structure (DSSP, 8-state):
-EEEEEEEEEEEEBTTSS-EEEEEEEEEEEEEEE-----HHHHHHHHHHHTTSEEEEEEEEEE-----SS-------------PPEEEEEEEEE-S-GGGB--

Nearest PDB structures (foldseek):
  2g0q-assembly1_A  TM=8.400E-01  e=4.011E-04  Arabidopsis thaliana
  2jqv-assembly1_A  TM=8.000E-01  e=1.614E-03  Arabidopsis thaliana
  6mip-assembly1_A  TM=1.899E-01  e=9.573E+00  Saccharomyces cerevisiae S288C

Sequence (103 aa):
MYKARLPDHKQVAVRNANYSAVIPHQGDYVEGLLVDGLSDQDLRHMDYFEGYEFASVPVKVQLLDPIDIRHSDQHSGRTEVSSKPFKAGLCYIWNDSYDRLEL